Protein AF-A0A672LBM2-F1 (afdb_monomer)
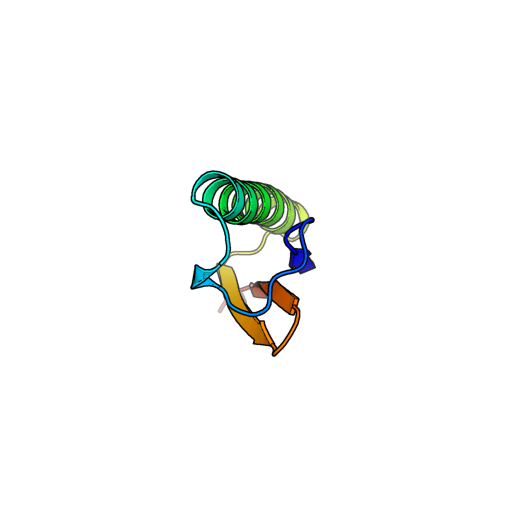
Nearest PDB structures (foldseek):
  7p8p-assembly1_D  TM=8.145E-01  e=1.379E-05  Homo sapiens
  6fit-assembly1_A-2  TM=8.323E-01  e=2.854E-05  Homo sapiens
  7p8p-assembly2_C  TM=8.265E-01  e=2.380E-05  Homo sapiens
  4fit-assembly1_A-2  TM=8.449E-01  e=4.362E-05  Homo sapiens
  3fit-assembly1_A-2  TM=8.142E-01  e=3.637E-05  Homo sapiens

Radius of gyration: 13.55 Å; Cα contacts (8 Å, |Δi|>4): 89; chains: 1; bounding box: 28×16×43 Å

Foldseek 3Di:
DKFWFPDKDQWPVPDDPVSVVVRVVVVVVVQVVCCVVVVFPDKDWDWDRDRTIIIIDIDTDHPPPD

Solvent-accessible surface area (backbone atoms only — not comparable to full-atom values): 3996 Å² total; per-residue (Å²): 89,80,47,67,64,91,71,82,45,62,47,81,85,69,52,51,73,68,54,52,50,50,49,53,54,51,48,51,55,51,48,55,51,49,32,66,74,68,68,36,78,40,74,48,80,45,79,46,82,44,82,58,46,57,36,39,38,47,45,76,42,70,71,72,90,123

InterPro domains:
  IPR011146 HIT-like domain [PF01230] (1-50)
  IPR036265 HIT-like superfamily [G3DSA:3.30.428.10] (1-61)
  IPR036265 HIT-like superfamily [SSF54197] (1-55)
  IPR052677 Dinucleoside polyphosphate hydrolase [PTHR46981] (1-48)

Secondary structure (DSSP, 8-state):
-EE--SS--SSGGGS-HHHHHHHHHHHHHHHHHHHHHHT-SEEEEEEEEETTEEEEEEEEE-----

Structure (mmCIF, N/CA/C/O backbone):
data_AF-A0A672LBM2-F1
#
_entry.id   AF-A0A672LBM2-F1
#
loop_
_atom_site.group_PDB
_atom_site.id
_atom_site.type_symbol
_atom_site.label_atom_id
_atom_site.label_alt_id
_atom_site.label_comp_id
_atom_site.label_asym_id
_atom_site.label_entity_id
_atom_site.label_seq_id
_atom_site.pdbx_PDB_ins_code
_atom_site.Cartn_x
_atom_site.Cartn_y
_atom_site.Cartn_z
_atom_site.occupancy
_atom_site.B_iso_or_equiv
_atom_site.auth_seq_id
_atom_site.auth_comp_id
_atom_site.auth_asym_id
_atom_site.auth_atom_id
_atom_site.pdbx_PDB_model_num
ATOM 1 N N . VAL A 1 1 ? -4.565 -10.175 4.622 1.00 88.38 1 VAL A N 1
ATOM 2 C CA . VAL A 1 1 ? -4.976 -10.322 3.196 1.00 88.38 1 VAL A CA 1
ATOM 3 C C . VAL A 1 1 ? -3.835 -9.873 2.289 1.00 88.38 1 VAL A C 1
ATOM 5 O O . VAL A 1 1 ? -3.051 -9.037 2.725 1.00 88.38 1 VAL A O 1
ATOM 8 N N . LEU A 1 2 ? -3.711 -10.445 1.083 1.00 90.38 2 LEU A N 1
ATOM 9 C CA . LEU A 1 2 ? -2.722 -10.046 0.071 1.00 90.38 2 LEU A CA 1
ATOM 10 C C . LEU A 1 2 ? -3.399 -9.293 -1.078 1.00 90.38 2 LEU A C 1
ATOM 12 O O . LEU A 1 2 ? -4.435 -9.739 -1.568 1.00 90.38 2 LEU A O 1
ATOM 16 N N . VAL A 1 3 ? -2.781 -8.203 -1.527 1.00 90.62 3 VAL A N 1
ATOM 17 C CA . VAL A 1 3 ? -3.150 -7.469 -2.747 1.00 90.62 3 VAL A CA 1
ATOM 18 C C . VAL A 1 3 ? -1.946 -7.458 -3.683 1.00 90.62 3 VAL A C 1
ATOM 20 O O . VAL A 1 3 ? -0.827 -7.181 -3.243 1.00 90.62 3 VAL A O 1
ATOM 23 N N . CYS A 1 4 ? -2.157 -7.771 -4.960 1.00 90.75 4 CYS A N 1
ATOM 24 C CA . CYS A 1 4 ? -1.110 -7.801 -5.977 1.00 90.75 4 CYS A CA 1
ATOM 25 C C . CYS A 1 4 ? -1.539 -7.046 -7.246 1.00 90.75 4 CYS A C 1
ATOM 27 O O . CYS A 1 4 ? -2.725 -7.050 -7.586 1.00 90.75 4 CYS A O 1
ATOM 29 N N . PRO A 1 5 ? -0.598 -6.402 -7.960 1.00 89.44 5 PRO A N 1
ATOM 30 C CA . PRO A 1 5 ? -0.877 -5.824 -9.267 1.00 89.44 5 PRO A CA 1
ATOM 31 C C . PRO A 1 5 ? -1.106 -6.936 -10.300 1.00 89.44 5 PRO A C 1
ATOM 33 O O . PRO A 1 5 ? -0.486 -7.998 -10.236 1.00 89.44 5 PRO A O 1
ATOM 36 N N . LEU A 1 6 ? -1.971 -6.678 -11.283 1.00 90.50 6 LEU A N 1
ATOM 37 C CA . LEU A 1 6 ? -2.293 -7.652 -12.335 1.00 90.50 6 LEU A CA 1
AT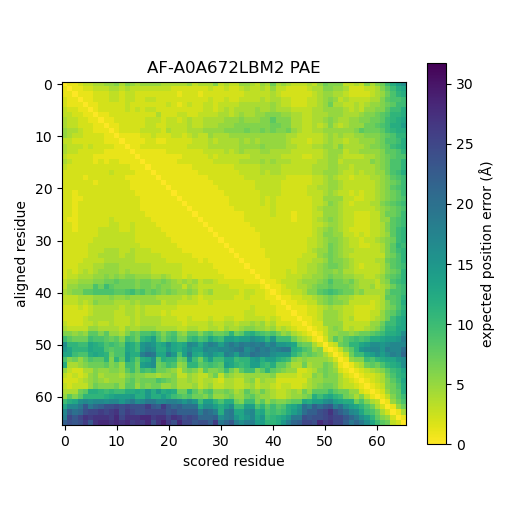OM 38 C C . LEU A 1 6 ? -1.128 -7.879 -13.306 1.00 90.50 6 LEU A C 1
ATOM 40 O O . LEU A 1 6 ? -0.902 -8.995 -13.772 1.00 90.50 6 LEU A O 1
ATOM 44 N N . ARG A 1 7 ? -0.386 -6.815 -13.630 1.00 90.62 7 ARG A N 1
ATOM 45 C CA . ARG A 1 7 ? 0.778 -6.898 -14.512 1.00 90.62 7 ARG A CA 1
ATOM 46 C C . ARG A 1 7 ? 2.014 -7.278 -13.707 1.00 90.62 7 ARG A C 1
ATOM 48 O O . ARG A 1 7 ? 2.395 -6.580 -12.771 1.00 90.62 7 ARG A O 1
ATOM 55 N N . VAL A 1 8 ? 2.680 -8.347 -14.132 1.00 86.12 8 VAL A N 1
ATOM 56 C CA . VAL A 1 8 ? 3.952 -8.776 -13.546 1.00 86.12 8 VAL A CA 1
ATOM 57 C C . VAL A 1 8 ? 5.063 -7.820 -13.976 1.00 86.12 8 VAL A C 1
ATOM 59 O O . VAL A 1 8 ? 5.252 -7.563 -15.166 1.00 86.12 8 VAL A O 1
ATOM 62 N N . VAL A 1 9 ? 5.803 -7.308 -12.997 1.00 87.12 9 VAL A N 1
ATOM 63 C CA . VAL A 1 9 ? 6.965 -6.438 -13.194 1.00 87.12 9 VAL A CA 1
ATOM 64 C C . VAL A 1 9 ? 8.113 -6.853 -12.279 1.00 87.12 9 VAL A C 1
ATOM 66 O O . VAL A 1 9 ? 7.886 -7.415 -11.208 1.00 87.12 9 VAL A O 1
ATOM 69 N N . GLU A 1 10 ? 9.350 -6.569 -12.688 1.00 83.81 10 GLU A N 1
ATOM 70 C CA . GLU A 1 10 ? 10.540 -6.950 -11.918 1.00 83.81 10 GLU A CA 1
ATOM 71 C C . GLU A 1 10 ? 10.706 -6.072 -10.670 1.00 83.81 10 GLU A C 1
ATOM 73 O O . GLU A 1 10 ? 11.050 -6.563 -9.592 1.00 83.81 10 GLU A O 1
ATOM 78 N N . ARG A 1 11 ? 10.455 -4.762 -10.788 1.00 84.19 11 ARG A N 1
ATOM 79 C CA . ARG A 1 11 ? 10.669 -3.798 -9.700 1.00 84.19 11 ARG A CA 1
ATOM 80 C C . ARG A 1 11 ? 9.477 -2.884 -9.497 1.00 84.19 11 ARG A C 1
ATOM 82 O O . ARG A 1 11 ? 8.706 -2.611 -10.406 1.00 84.19 11 ARG A O 1
ATOM 89 N N . PHE A 1 12 ? 9.349 -2.362 -8.277 1.00 86.00 12 PHE A N 1
ATOM 90 C CA . PHE A 1 12 ? 8.237 -1.475 -7.914 1.00 86.00 12 PHE A CA 1
ATOM 91 C C . PHE A 1 12 ? 8.202 -0.206 -8.772 1.00 86.00 12 PHE A C 1
ATOM 93 O O . PHE A 1 12 ? 7.137 0.266 -9.146 1.00 86.00 12 PHE A O 1
ATOM 100 N N . ARG A 1 13 ? 9.379 0.294 -9.169 1.00 87.94 13 ARG A N 1
ATOM 101 C CA . ARG A 1 13 ? 9.520 1.446 -10.072 1.00 87.94 13 ARG A CA 1
ATOM 102 C C . ARG A 1 13 ? 9.015 1.195 -11.499 1.00 87.94 13 ARG A C 1
ATOM 104 O O . ARG A 1 13 ? 8.863 2.153 -12.243 1.00 87.94 13 ARG A O 1
ATOM 111 N N . ASP A 1 14 ? 8.828 -0.067 -11.883 1.00 90.69 14 ASP A N 1
ATOM 112 C CA . ASP A 1 14 ? 8.393 -0.444 -13.230 1.00 90.69 14 ASP A CA 1
ATOM 113 C C . ASP A 1 14 ? 6.860 -0.458 -13.341 1.00 90.69 14 ASP A C 1
ATOM 115 O O . ASP A 1 14 ? 6.324 -0.631 -14.441 1.00 90.69 14 ASP A O 1
ATOM 119 N N . LEU A 1 15 ? 6.146 -0.299 -12.217 1.00 90.56 15 LEU A N 1
ATOM 120 C CA . LEU A 1 15 ? 4.716 -0.016 -12.220 1.00 90.56 15 LEU A CA 1
ATOM 121 C C . LEU A 1 15 ? 4.467 1.375 -12.793 1.00 90.56 15 LEU A C 1
ATOM 123 O O . LEU A 1 15 ? 5.176 2.338 -12.493 1.00 90.56 15 LEU A O 1
ATOM 127 N N . ARG A 1 16 ? 3.415 1.485 -13.597 1.00 95.25 16 ARG A N 1
ATOM 128 C CA . ARG A 1 16 ? 2.943 2.782 -14.063 1.00 95.25 16 ARG A CA 1
ATOM 129 C C . ARG A 1 16 ? 2.197 3.505 -12.933 1.00 95.25 16 ARG A C 1
ATOM 131 O O . ARG A 1 16 ? 1.646 2.842 -12.051 1.00 95.25 16 ARG A O 1
ATOM 138 N N . PRO A 1 17 ? 2.123 4.848 -12.953 1.00 95.12 17 PRO A N 1
ATOM 139 C CA . PRO A 1 17 ? 1.408 5.605 -11.925 1.00 95.12 17 PRO A CA 1
ATOM 140 C C . PRO A 1 17 ? -0.052 5.167 -11.720 1.00 95.12 17 PRO A C 1
ATOM 142 O O . PRO A 1 17 ? -0.516 5.137 -10.582 1.00 95.12 17 PRO A O 1
ATOM 145 N N . ASP A 1 18 ? -0.752 4.778 -12.792 1.00 96.50 18 ASP A N 1
ATOM 146 C CA . ASP A 1 18 ? -2.112 4.222 -12.736 1.00 96.50 18 ASP A CA 1
ATOM 147 C C . ASP A 1 18 ? -2.177 2.906 -11.952 1.00 96.50 18 ASP A C 1
ATOM 149 O O . ASP A 1 18 ? -3.079 2.718 -11.142 1.00 96.50 18 ASP A O 1
ATOM 153 N N . GLU A 1 19 ? -1.195 2.022 -12.130 1.00 93.62 19 GLU A N 1
ATOM 154 C CA . GLU A 1 19 ? -1.140 0.727 -11.441 1.00 93.62 19 GLU A CA 1
ATOM 155 C C . GLU A 1 19 ? -0.795 0.889 -9.961 1.00 93.62 19 GLU A C 1
ATOM 157 O O . GLU A 1 19 ? -1.332 0.175 -9.117 1.00 93.62 19 GLU A O 1
ATOM 162 N N . VAL A 1 20 ? 0.081 1.844 -9.631 1.00 92.31 20 VAL A N 1
ATOM 163 C CA . VAL A 1 20 ? 0.381 2.182 -8.235 1.00 92.31 20 VAL A CA 1
ATOM 164 C C . VAL A 1 20 ? -0.878 2.717 -7.554 1.00 92.31 20 VAL A C 1
ATOM 166 O O . VAL A 1 20 ? -1.236 2.243 -6.477 1.00 92.31 20 VAL A O 1
ATOM 169 N N . ALA A 1 21 ? -1.572 3.667 -8.186 1.00 94.75 21 ALA A N 1
ATOM 170 C CA . ALA A 1 21 ? -2.808 4.224 -7.647 1.00 94.75 21 ALA A CA 1
ATOM 171 C C . ALA A 1 21 ? -3.873 3.137 -7.433 1.00 94.75 21 ALA A C 1
ATOM 173 O O . ALA A 1 21 ? -4.434 3.042 -6.341 1.00 94.75 21 ALA A O 1
ATOM 174 N N . ASP A 1 22 ? -4.094 2.277 -8.429 1.00 94.62 22 ASP A N 1
ATOM 175 C CA . ASP A 1 22 ? -5.049 1.169 -8.345 1.00 94.62 22 ASP A CA 1
ATOM 176 C C . ASP A 1 22 ? -4.715 0.188 -7.207 1.00 94.62 22 ASP A C 1
ATOM 178 O O . ASP A 1 22 ? -5.593 -0.182 -6.419 1.00 94.62 22 ASP A O 1
ATOM 182 N N . LEU A 1 23 ? -3.434 -0.161 -7.042 1.00 92.44 23 LEU A N 1
ATOM 183 C CA . LEU A 1 23 ? -2.968 -1.066 -5.989 1.00 92.44 23 LEU A CA 1
ATOM 184 C C . LEU A 1 23 ? -3.270 -0.514 -4.584 1.00 92.44 23 LEU A C 1
ATOM 186 O O . LEU A 1 23 ? -3.773 -1.239 -3.715 1.00 92.44 23 LEU A O 1
ATOM 190 N N . PHE A 1 24 ? -3.007 0.776 -4.354 1.00 92.81 24 PHE A N 1
ATOM 191 C CA . PHE A 1 24 ? -3.284 1.418 -3.065 1.00 92.81 24 PHE A CA 1
ATOM 192 C C . PHE A 1 24 ? -4.776 1.677 -2.837 1.00 92.81 24 PHE A C 1
ATOM 194 O O . PHE A 1 24 ? -5.255 1.471 -1.721 1.00 92.81 24 PHE A O 1
ATOM 201 N N . MET A 1 25 ? -5.533 2.055 -3.870 1.00 96.19 25 MET A N 1
ATOM 202 C CA . MET A 1 25 ? -6.988 2.219 -3.765 1.00 96.19 25 MET A CA 1
ATOM 203 C C . MET A 1 25 ? -7.681 0.893 -3.440 1.00 96.19 25 MET A C 1
ATOM 205 O O . MET A 1 25 ? -8.573 0.843 -2.590 1.00 96.19 25 MET A O 1
ATOM 209 N N . THR A 1 26 ? -7.248 -0.197 -4.071 1.00 95.38 26 THR A N 1
ATOM 210 C CA . THR A 1 26 ? -7.745 -1.544 -3.771 1.00 95.38 26 THR A CA 1
ATOM 211 C C . THR A 1 26 ? -7.397 -1.947 -2.341 1.00 95.38 26 THR A C 1
ATOM 213 O O . THR A 1 26 ? -8.263 -2.426 -1.608 1.00 95.38 26 THR A O 1
ATOM 216 N N . THR A 1 27 ? -6.165 -1.677 -1.904 1.00 94.38 27 THR A N 1
ATOM 217 C CA . THR A 1 27 ? -5.741 -1.920 -0.517 1.00 94.38 27 THR A CA 1
ATOM 218 C C . THR A 1 27 ? -6.607 -1.153 0.484 1.00 94.38 27 THR A C 1
ATOM 220 O O . THR A 1 27 ? -7.062 -1.752 1.455 1.00 94.38 27 THR A O 1
ATOM 223 N N . GLN A 1 28 ? -6.894 0.133 0.245 1.00 94.88 28 GLN A N 1
ATOM 224 C CA . GLN A 1 28 ? -7.765 0.936 1.117 1.00 94.88 28 GLN A CA 1
ATOM 225 C C . GLN A 1 28 ? -9.182 0.363 1.224 1.00 94.88 28 GLN A C 1
ATOM 227 O O . GLN A 1 28 ? -9.730 0.284 2.321 1.00 94.88 28 GLN A O 1
ATOM 232 N N . ARG A 1 29 ? -9.775 -0.081 0.109 1.00 95.75 29 ARG A N 1
ATOM 233 C CA . ARG A 1 29 ? -11.113 -0.700 0.120 1.00 95.75 29 ARG A CA 1
ATOM 234 C C . ARG A 1 29 ? -11.132 -1.995 0.928 1.00 95.75 29 ARG A C 1
ATOM 236 O O . ARG A 1 29 ? -12.070 -2.239 1.677 1.00 95.75 29 ARG A O 1
ATOM 243 N N . ILE A 1 30 ? -10.094 -2.817 0.785 1.00 93.88 30 ILE A N 1
ATOM 244 C CA . ILE A 1 30 ? -9.964 -4.065 1.542 1.00 93.88 30 ILE A CA 1
ATOM 245 C C . ILE A 1 30 ? -9.751 -3.774 3.031 1.00 93.88 30 ILE A C 1
ATOM 247 O O . ILE A 1 30 ? -10.353 -4.445 3.863 1.00 93.88 30 ILE A O 1
ATOM 251 N N . ALA A 1 31 ? -8.937 -2.772 3.365 1.00 91.75 31 ALA A N 1
ATOM 252 C CA . ALA A 1 31 ? -8.712 -2.332 4.737 1.00 91.75 31 ALA A CA 1
ATOM 253 C C . ALA A 1 31 ? -10.027 -1.930 5.429 1.00 91.75 31 ALA A C 1
ATOM 255 O O . ALA A 1 31 ? -10.332 -2.483 6.479 1.00 91.75 31 ALA A O 1
ATOM 256 N N . ASP A 1 32 ? -10.849 -1.086 4.796 1.00 93.94 32 ASP A N 1
ATOM 257 C CA . ASP A 1 32 ? -12.158 -0.665 5.331 1.00 93.94 32 ASP A CA 1
ATOM 258 C C . ASP A 1 32 ? -13.107 -1.854 5.575 1.00 93.94 32 ASP A C 1
ATOM 260 O O . ASP A 1 32 ? -13.792 -1.933 6.597 1.00 93.94 32 ASP A O 1
ATOM 264 N N . VAL A 1 33 ? -13.116 -2.833 4.663 1.00 94.50 33 VAL A N 1
ATOM 265 C CA . VAL A 1 33 ? -13.907 -4.061 4.834 1.00 94.50 33 VAL A CA 1
ATOM 266 C C . VAL A 1 33 ? -13.383 -4.906 5.997 1.00 94.50 33 VAL A C 1
ATOM 268 O O . VAL A 1 33 ? -14.186 -5.395 6.790 1.00 94.50 33 VAL A O 1
ATOM 271 N N . ILE A 1 34 ? -12.064 -5.078 6.123 1.00 91.19 34 ILE A N 1
ATOM 272 C CA . ILE A 1 34 ? -11.441 -5.843 7.216 1.00 91.19 34 ILE A CA 1
ATOM 273 C C . ILE A 1 34 ? -11.715 -5.167 8.563 1.00 91.19 34 ILE A C 1
ATOM 275 O O . ILE A 1 34 ? -12.133 -5.846 9.496 1.00 91.19 34 ILE A O 1
ATOM 279 N N . GLU A 1 35 ? -11.538 -3.849 8.661 1.00 90.38 35 GLU A N 1
ATOM 280 C CA . GLU A 1 35 ? -11.830 -3.078 9.875 1.00 90.38 35 GLU A CA 1
ATOM 281 C C . GLU A 1 35 ? -13.268 -3.287 10.342 1.00 90.38 35 GLU A C 1
ATOM 283 O O . GLU A 1 35 ? -13.496 -3.651 11.494 1.00 90.38 35 GLU A O 1
ATOM 288 N N . LYS A 1 36 ? -14.240 -3.135 9.437 1.00 90.75 36 LYS A N 1
ATOM 289 C CA . LYS A 1 36 ? -15.661 -3.317 9.765 1.00 90.75 36 LYS A CA 1
ATOM 290 C C . LYS A 1 36 ? -16.003 -4.761 10.113 1.00 90.75 36 LYS A C 1
ATOM 292 O O . LYS A 1 36 ? -16.795 -4.992 11.021 1.00 90.75 36 LYS A O 1
ATOM 297 N N . HIS A 1 37 ? -15.437 -5.723 9.386 1.00 91.06 37 HIS A N 1
ATOM 298 C CA . HIS A 1 37 ? -15.755 -7.137 9.564 1.00 91.06 37 HIS A CA 1
ATOM 299 C C . HIS A 1 37 ? -15.181 -7.708 10.863 1.00 91.06 37 HIS A C 1
ATOM 301 O O . HIS A 1 37 ? -15.859 -8.477 11.537 1.00 91.06 37 HIS A O 1
ATOM 307 N N . PHE A 1 38 ? -13.955 -7.318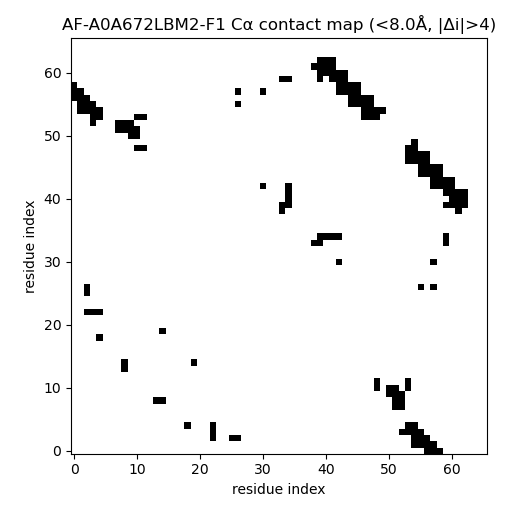 11.218 1.00 88.31 38 PHE A N 1
ATOM 308 C CA . PHE A 1 38 ? -13.264 -7.799 12.418 1.00 88.31 38 PHE A CA 1
ATOM 309 C C . PHE A 1 38 ? -13.351 -6.828 13.598 1.00 88.31 38 PHE A C 1
ATOM 311 O O . PHE A 1 38 ? -12.747 -7.085 14.628 1.00 88.31 38 PHE A O 1
ATOM 318 N N . GLN A 1 39 ? -14.060 -5.702 13.454 1.00 89.25 39 GLN A N 1
ATOM 319 C CA . GLN A 1 39 ? -14.106 -4.631 14.459 1.00 89.25 39 GLN A CA 1
ATOM 320 C C . GLN A 1 39 ? -12.695 -4.208 14.915 1.00 89.25 39 GLN A C 1
ATOM 322 O O . GLN A 1 39 ? -12.469 -3.876 16.080 1.00 89.25 39 GLN A O 1
ATOM 327 N N . ALA A 1 40 ? -11.732 -4.256 13.989 1.00 85.75 40 ALA A N 1
ATOM 328 C CA . ALA A 1 40 ? -10.331 -4.033 14.300 1.00 85.75 40 ALA A CA 1
ATOM 329 C C . ALA A 1 40 ? -10.108 -2.564 14.675 1.00 85.75 40 ALA A C 1
ATOM 331 O O . ALA A 1 40 ? -10.577 -1.653 13.998 1.00 85.75 40 ALA A O 1
ATOM 332 N N . SER A 1 41 ? -9.344 -2.327 15.738 1.00 86.12 41 SER A N 1
ATOM 333 C CA . SER A 1 41 ? -8.971 -0.976 16.172 1.00 86.12 41 SER A CA 1
ATOM 334 C C . SER A 1 41 ? -7.735 -0.440 15.446 1.00 86.12 41 SER A C 1
ATOM 336 O O . SER A 1 41 ? -7.378 0.725 15.599 1.00 86.12 41 SER A O 1
ATOM 338 N N . SER A 1 42 ? -7.016 -1.314 14.739 1.00 87.75 42 SER A N 1
ATOM 339 C CA . SER A 1 42 ? -5.777 -0.976 14.050 1.00 87.75 42 SER A CA 1
ATOM 340 C C . SER A 1 42 ? -5.502 -1.920 12.884 1.00 87.75 42 SER A C 1
ATOM 342 O O . SER A 1 42 ? -5.767 -3.125 12.953 1.00 87.75 42 SER A O 1
ATOM 344 N N . LEU A 1 43 ? -4.904 -1.363 11.832 1.00 89.88 43 LEU A N 1
ATOM 345 C CA . LEU A 1 43 ? -4.403 -2.096 10.6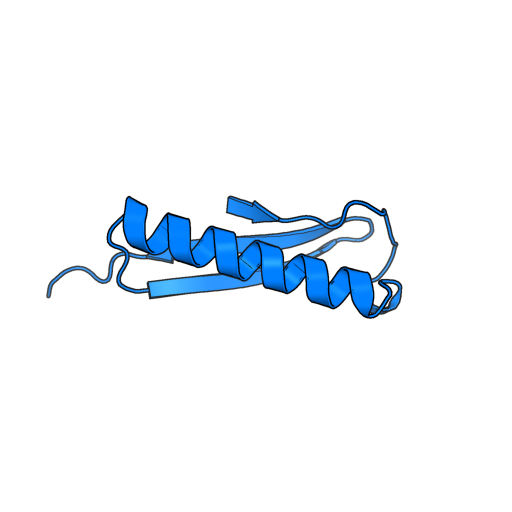79 1.00 89.88 43 LEU A CA 1
ATOM 346 C C . LEU A 1 43 ? -2.933 -1.757 10.430 1.00 89.88 43 LEU A C 1
ATOM 348 O O . LEU A 1 43 ? -2.503 -0.614 10.568 1.00 89.88 43 LEU A O 1
ATOM 352 N N . THR A 1 44 ? -2.172 -2.757 9.999 1.00 90.75 44 THR A N 1
ATOM 353 C CA . THR A 1 44 ? -0.810 -2.603 9.488 1.00 90.75 44 THR A CA 1
ATOM 354 C C . THR A 1 44 ? -0.791 -2.977 8.013 1.00 90.75 44 THR A C 1
ATOM 356 O O . THR A 1 44 ? -1.154 -4.093 7.640 1.00 90.75 44 THR A O 1
ATOM 359 N N . ILE A 1 45 ? -0.341 -2.048 7.170 1.00 90.06 45 ILE A N 1
ATOM 360 C CA . ILE A 1 45 ? -0.149 -2.269 5.736 1.00 90.06 45 ILE A CA 1
ATOM 361 C C . ILE A 1 45 ? 1.354 -2.343 5.471 1.00 90.06 45 ILE A C 1
ATOM 363 O O . ILE A 1 45 ? 2.077 -1.375 5.699 1.00 90.06 45 ILE A O 1
ATOM 367 N N . ALA A 1 46 ? 1.821 -3.488 4.984 1.00 87.81 46 ALA A N 1
ATOM 368 C CA . ALA A 1 46 ? 3.216 -3.717 4.637 1.00 87.81 46 ALA A CA 1
ATOM 369 C C . ALA A 1 46 ? 3.349 -3.962 3.135 1.00 87.81 46 ALA A C 1
ATOM 371 O O . ALA A 1 46 ? 2.558 -4.691 2.542 1.00 87.81 46 ALA A O 1
ATOM 372 N N . ILE A 1 47 ? 4.371 -3.374 2.518 1.00 85.31 47 ILE A N 1
ATOM 373 C CA . ILE A 1 47 ? 4.715 -3.644 1.122 1.00 85.31 47 ILE A CA 1
ATOM 374 C C . ILE A 1 47 ? 5.950 -4.519 1.112 1.00 85.31 47 ILE A C 1
ATOM 376 O O . ILE A 1 47 ? 6.993 -4.136 1.646 1.00 85.31 47 ILE A O 1
ATOM 380 N N . GLN A 1 48 ? 5.840 -5.671 0.463 1.00 82.31 48 GLN A N 1
ATOM 381 C CA . GLN A 1 48 ? 6.961 -6.564 0.261 1.00 82.31 48 GLN A CA 1
ATOM 382 C C . GLN A 1 48 ? 7.287 -6.675 -1.224 1.00 82.31 48 GLN A C 1
ATOM 384 O O . GLN A 1 48 ? 6.456 -7.069 -2.045 1.00 82.31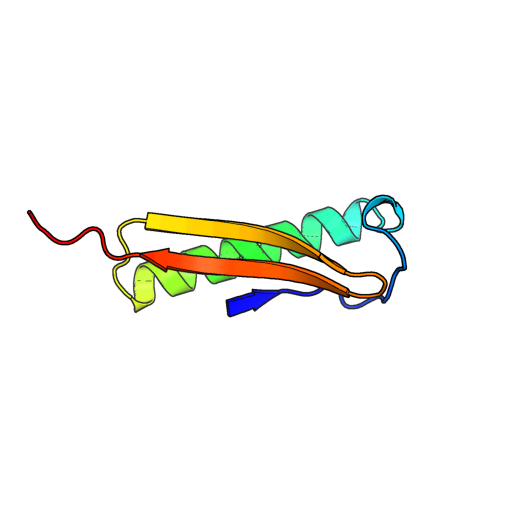 48 GLN A O 1
ATOM 389 N N . VAL A 1 49 ? 8.522 -6.307 -1.563 1.00 76.44 49 VAL A N 1
ATOM 390 C CA . VAL A 1 49 ? 9.036 -6.355 -2.932 1.00 76.44 49 VAL A CA 1
ATOM 391 C C . VAL A 1 49 ? 9.873 -7.618 -3.081 1.00 76.44 49 VAL A C 1
ATOM 393 O O . VAL A 1 49 ? 11.021 -7.670 -2.640 1.00 76.44 49 VAL A O 1
ATOM 396 N N . TYR A 1 50 ? 9.297 -8.645 -3.700 1.00 69.81 50 TYR A N 1
ATOM 397 C CA . TYR A 1 50 ? 10.044 -9.814 -4.151 1.00 69.81 50 TYR A CA 1
ATOM 398 C C . TYR A 1 50 ? 10.431 -9.656 -5.619 1.00 69.81 50 TYR A C 1
ATOM 400 O O . TYR A 1 50 ? 9.807 -8.901 -6.359 1.00 69.81 50 TYR A O 1
ATOM 408 N N . LYS A 1 51 ? 11.439 -10.422 -6.050 1.00 60.69 51 LYS A N 1
ATOM 409 C CA . LYS A 1 51 ? 12.091 -10.336 -7.371 1.00 60.69 51 LYS A CA 1
ATOM 410 C C . LYS A 1 51 ? 11.134 -10.375 -8.585 1.00 60.69 51 LYS A C 1
ATOM 412 O O . LYS A 1 51 ? 11.542 -9.972 -9.663 1.00 60.69 51 LYS A O 1
ATOM 417 N N . PHE A 1 52 ? 9.895 -10.847 -8.408 1.00 56.09 52 PHE A N 1
ATOM 418 C CA . PHE A 1 52 ? 8.860 -10.915 -9.451 1.00 56.09 52 PHE A CA 1
ATOM 419 C C . PHE A 1 52 ? 7.439 -10.577 -8.969 1.00 56.09 52 PHE A C 1
ATOM 421 O O . PHE A 1 52 ? 6.506 -10.605 -9.765 1.00 56.09 52 PHE A O 1
ATOM 428 N N . ILE A 1 53 ? 7.239 -10.317 -7.671 1.00 58.62 53 ILE A N 1
ATOM 429 C CA . ILE A 1 53 ? 5.902 -10.116 -7.098 1.00 58.62 53 ILE A CA 1
ATOM 430 C C . ILE A 1 53 ? 5.969 -8.980 -6.086 1.00 58.62 53 ILE A C 1
ATOM 432 O O . ILE A 1 53 ? 6.744 -9.020 -5.129 1.00 58.62 53 ILE A O 1
ATOM 436 N N . GLN A 1 54 ? 5.131 -7.973 -6.296 1.00 66.06 54 GLN A N 1
ATOM 437 C CA . GLN A 1 54 ? 4.875 -6.925 -5.318 1.00 66.06 54 GLN A CA 1
ATOM 438 C C . GLN A 1 54 ? 3.590 -7.276 -4.594 1.00 66.06 54 GLN A C 1
ATOM 440 O O . GLN A 1 54 ? 2.532 -7.380 -5.214 1.00 66.06 54 GLN A O 1
ATOM 445 N N . LEU A 1 55 ? 3.707 -7.505 -3.292 1.00 73.25 55 LEU A N 1
ATOM 446 C CA . LEU A 1 55 ? 2.574 -7.827 -2.441 1.00 73.25 55 LEU A CA 1
ATOM 447 C C . LEU A 1 55 ? 2.375 -6.700 -1.443 1.00 73.25 55 LEU A C 1
ATOM 449 O O . LEU A 1 55 ? 3.313 -6.315 -0.742 1.00 73.25 55 LEU A O 1
ATOM 453 N N . ILE A 1 56 ? 1.144 -6.210 -1.355 1.00 79.75 56 ILE A N 1
ATOM 454 C CA . ILE A 1 56 ? 0.698 -5.459 -0.190 1.00 79.75 56 ILE A CA 1
ATOM 455 C C . ILE A 1 56 ? 0.030 -6.445 0.761 1.00 79.75 56 ILE A C 1
ATOM 457 O O . ILE A 1 56 ? -0.961 -7.092 0.416 1.00 79.75 56 ILE A O 1
ATOM 461 N N . GLN A 1 57 ? 0.599 -6.581 1.953 1.00 82.50 57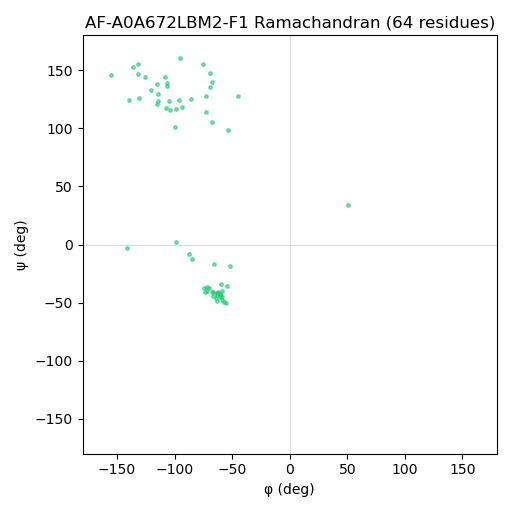 GLN A N 1
ATOM 462 C CA . GLN A 1 57 ? 0.031 -7.357 3.041 1.00 82.50 57 GLN A CA 1
ATOM 463 C C . GLN A 1 57 ? -0.744 -6.424 3.965 1.00 82.50 57 GLN A C 1
ATOM 465 O O . GLN A 1 57 ? -0.191 -5.462 4.493 1.00 82.50 57 GLN A O 1
ATOM 470 N N . VAL A 1 58 ? -2.019 -6.732 4.183 1.00 81.31 58 VAL A N 1
ATOM 471 C CA . VAL A 1 58 ? -2.846 -6.072 5.198 1.00 81.31 58 VAL A CA 1
ATOM 472 C C . VAL A 1 58 ? -2.989 -7.021 6.381 1.00 81.31 58 VAL A C 1
ATOM 474 O O . VAL A 1 58 ? -3.561 -8.111 6.235 1.00 81.31 58 VAL A O 1
ATOM 477 N N . HIS A 1 59 ? -2.458 -6.606 7.526 1.00 82.62 59 HIS A N 1
ATOM 478 C CA . HIS A 1 59 ? -2.595 -7.262 8.822 1.00 82.62 59 HIS A CA 1
ATOM 4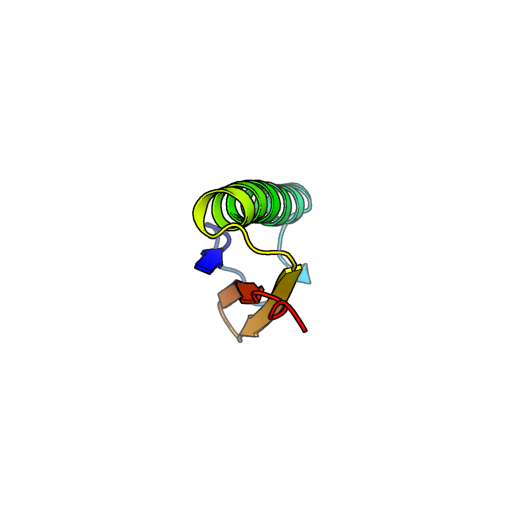79 C C . HIS A 1 59 ? -3.540 -6.446 9.699 1.00 82.62 59 HIS A C 1
ATOM 481 O O . HIS A 1 59 ? -3.464 -5.221 9.711 1.00 82.62 59 HIS A O 1
ATOM 487 N N . PHE A 1 60 ? -4.418 -7.121 10.433 1.00 79.75 60 PHE A N 1
ATOM 488 C CA . PHE A 1 60 ? -5.269 -6.485 11.431 1.00 79.75 60 PHE A CA 1
ATOM 489 C C . PHE A 1 60 ? -4.790 -6.880 12.822 1.00 79.75 60 PHE A C 1
ATOM 491 O O . PHE A 1 60 ? -4.346 -8.011 13.031 1.00 79.75 60 PHE A O 1
ATOM 498 N N . SER A 1 61 ? -4.8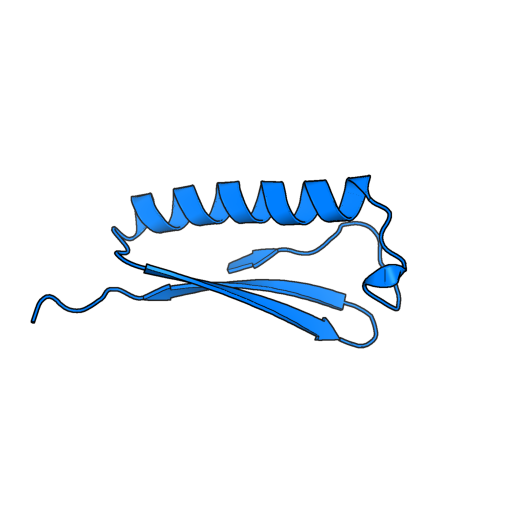80 -5.944 13.757 1.00 73.06 61 SER A N 1
ATOM 499 C CA . SER A 1 61 ? -4.689 -6.213 15.176 1.00 73.06 61 SER A CA 1
ATOM 500 C C . SER A 1 61 ? -5.845 -5.612 15.957 1.00 73.06 61 SER A C 1
ATOM 502 O O . SER A 1 61 ? -6.139 -4.419 15.852 1.00 73.06 61 SER A O 1
ATOM 504 N N . GLU A 1 62 ? -6.494 -6.445 16.763 1.00 68.62 62 GLU A N 1
ATOM 505 C CA . GLU A 1 62 ? -7.313 -5.966 17.866 1.00 68.62 62 GLU A CA 1
ATOM 506 C C . GLU A 1 62 ? -6.348 -5.455 18.938 1.00 68.62 62 GLU A C 1
ATOM 508 O O . GLU A 1 62 ? -5.560 -6.224 19.495 1.00 68.62 62 GLU A O 1
ATOM 513 N N . LEU A 1 63 ? -6.359 -4.149 19.214 1.00 57.94 63 LEU A N 1
ATOM 514 C CA . LEU A 1 63 ? -5.806 -3.679 20.476 1.00 57.94 63 LEU A CA 1
ATOM 515 C C . LEU A 1 63 ? -6.754 -4.208 21.542 1.00 57.94 63 LEU A C 1
ATOM 517 O O . LEU A 1 63 ? -7.886 -3.740 21.662 1.00 57.94 63 LEU A O 1
ATOM 521 N N . GLY A 1 64 ? -6.291 -5.236 22.255 1.00 53.09 64 GLY A N 1
ATOM 522 C CA . GLY A 1 64 ? -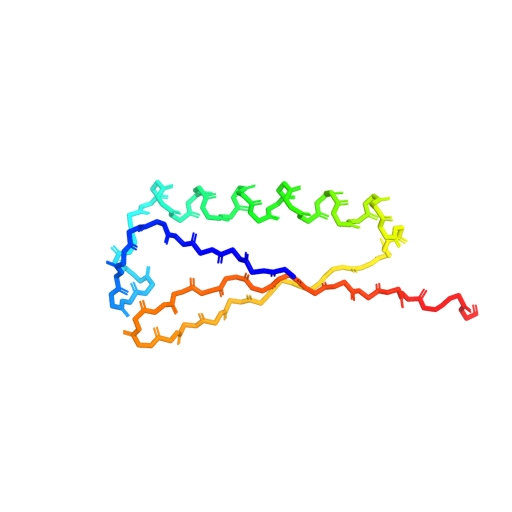6.964 -5.748 23.433 1.00 53.09 64 GLY A CA 1
ATOM 523 C C . GLY A 1 64 ? -7.387 -4.575 24.306 1.00 53.09 64 GLY A C 1
ATOM 524 O O . GLY A 1 64 ? -6.588 -3.684 24.596 1.00 53.09 64 GLY A O 1
ATOM 525 N N . GLN A 1 65 ? -8.670 -4.569 24.652 1.00 48.22 65 GLN A N 1
ATOM 526 C CA . GLN A 1 65 ? -9.231 -3.743 25.709 1.00 48.22 65 GLN A CA 1
ATOM 527 C C . GLN A 1 65 ? -8.404 -4.028 26.973 1.00 48.22 65 GLN A C 1
ATOM 529 O O . GLN A 1 65 ? -8.572 -5.082 27.587 1.00 48.22 65 GLN A O 1
ATOM 534 N N . TYR A 1 66 ? -7.443 -3.156 27.277 1.00 45.38 66 TYR A N 1
ATOM 535 C CA . TYR A 1 66 ? -6.721 -3.144 28.547 1.00 45.38 66 TYR A CA 1
ATOM 536 C C . TYR A 1 66 ? -7.526 -2.367 29.582 1.00 45.38 66 TYR A C 1
ATOM 538 O O . TYR A 1 66 ? -8.057 -1.292 29.217 1.00 45.38 66 TYR A O 1
#

Sequence (66 aa):
VLVCPLRVVERFRDLRPDEVADLFMTTQRIADVIEKHFQASSLTIAIQVYKFIQLIQVHFSELGQY

Organism: Sinocyclocheilus grahami (NCBI:txid75366)

pLDDT: mean 84.32, std 12.43, range [45.38, 96.5]

Mean predicted aligned error: 5.37 Å